Protein AF-A0AAF0TT17-F1 (afdb_monomer_lite)

Structure (mmCIF, N/CA/C/O backbone):
data_AF-A0AAF0TT17-F1
#
_entry.id   AF-A0AAF0TT17-F1
#
loop_
_atom_site.group_PDB
_atom_site.id
_atom_site.type_symbol
_atom_site.label_atom_id
_atom_site.label_alt_id
_atom_site.label_comp_id
_atom_site.label_asym_id
_atom_site.label_entity_id
_atom_site.label_seq_id
_atom_site.pdbx_PDB_ins_code
_atom_site.Cartn_x
_atom_site.Cartn_y
_atom_site.Cartn_z
_atom_site.occupancy
_atom_site.B_iso_or_equiv
_atom_site.auth_seq_id
_atom_site.auth_comp_id
_atom_site.auth_asym_id
_atom_site.auth_atom_id
_atom_site.pdbx_PDB_model_num
ATOM 1 N N . MET A 1 1 ? 52.189 5.539 -77.927 1.00 43.00 1 MET A N 1
ATOM 2 C CA . MET A 1 1 ? 52.024 6.034 -76.544 1.00 43.00 1 MET A CA 1
ATOM 3 C C . MET A 1 1 ? 52.989 7.195 -76.371 1.00 43.00 1 MET A C 1
ATOM 5 O O . MET A 1 1 ? 54.188 6.958 -76.336 1.00 43.00 1 MET A O 1
ATOM 9 N N . SER A 1 2 ? 52.500 8.435 -76.420 1.00 4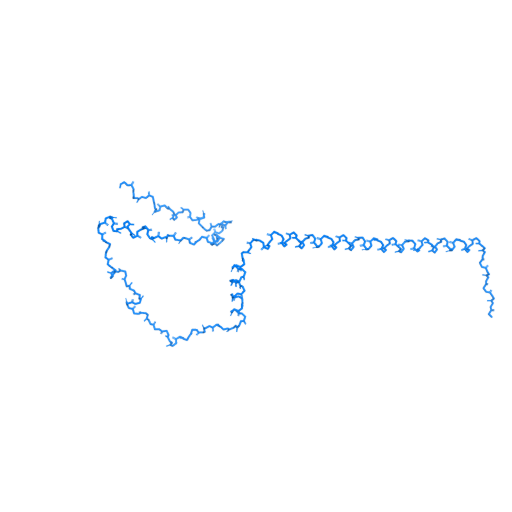9.41 2 SER A N 1
ATOM 10 C CA . SER A 1 2 ? 53.353 9.627 -76.299 1.00 49.41 2 SER A CA 1
ATOM 11 C C . SER A 1 2 ? 53.779 9.824 -74.838 1.00 49.41 2 SER A C 1
ATOM 13 O O . SER A 1 2 ? 52.958 9.572 -73.952 1.00 49.41 2 SER A O 1
ATOM 15 N N . PRO A 1 3 ? 55.024 10.250 -74.560 1.00 57.78 3 PRO A N 1
ATOM 16 C CA . PRO A 1 3 ? 55.466 10.488 -73.195 1.00 57.78 3 PRO A CA 1
ATOM 17 C C . PRO A 1 3 ? 54.703 11.679 -72.609 1.00 57.78 3 PRO A C 1
ATOM 19 O O . PRO A 1 3 ? 54.588 12.732 -73.237 1.00 57.78 3 PRO A O 1
ATOM 22 N N . VAL A 1 4 ? 54.149 11.489 -71.412 1.00 62.38 4 VAL A N 1
ATOM 23 C CA . VAL A 1 4 ? 53.495 12.550 -70.639 1.00 62.38 4 VAL A CA 1
ATOM 24 C C . VAL A 1 4 ? 54.540 13.642 -70.352 1.00 62.38 4 VAL A C 1
ATOM 26 O O . VAL A 1 4 ? 55.647 13.292 -69.932 1.00 62.38 4 VAL A O 1
ATOM 29 N N . PRO A 1 5 ? 54.244 14.937 -70.578 1.00 65.00 5 PRO A N 1
ATOM 30 C CA . PRO A 1 5 ? 55.198 16.005 -70.303 1.00 65.00 5 PRO A CA 1
ATOM 31 C C . PRO A 1 5 ? 55.576 15.996 -68.817 1.00 65.00 5 PRO A C 1
ATOM 33 O O . PRO A 1 5 ? 54.697 15.962 -67.954 1.00 65.00 5 PRO A O 1
ATOM 36 N N . ALA A 1 6 ? 56.875 16.013 -68.514 1.00 71.25 6 ALA A N 1
ATOM 37 C CA . ALA A 1 6 ? 57.354 16.125 -67.141 1.00 71.25 6 ALA A CA 1
ATOM 38 C C . ALA A 1 6 ? 56.884 17.465 -66.546 1.00 71.25 6 ALA A C 1
ATOM 40 O O . ALA A 1 6 ? 57.092 18.517 -67.153 1.00 71.25 6 ALA A O 1
ATOM 41 N N . LEU A 1 7 ? 56.219 17.420 -65.385 1.00 68.31 7 LEU A N 1
ATOM 42 C CA . LEU A 1 7 ? 55.756 18.621 -64.682 1.00 68.31 7 LEU A CA 1
ATOM 43 C C . LEU A 1 7 ? 56.935 19.559 -64.390 1.00 68.31 7 LEU A C 1
ATOM 45 O O . LEU A 1 7 ? 58.010 19.102 -63.998 1.00 68.31 7 LEU A O 1
ATOM 49 N N . SER A 1 8 ? 56.711 20.870 -64.521 1.00 78.81 8 SER A N 1
ATOM 50 C CA . SER A 1 8 ? 57.717 21.858 -64.139 1.00 78.81 8 SER A CA 1
ATOM 51 C C . SER A 1 8 ? 58.008 21.770 -62.626 1.00 78.81 8 SER A C 1
ATOM 53 O O . SER A 1 8 ? 57.107 21.437 -61.845 1.00 78.81 8 SER A O 1
ATOM 55 N N . PRO A 1 9 ? 59.236 22.082 -62.173 1.00 79.56 9 PRO A N 1
ATOM 56 C CA . PRO A 1 9 ? 59.600 21.995 -60.756 1.00 79.56 9 PRO A CA 1
ATOM 57 C C . PRO A 1 9 ? 58.688 22.835 -59.845 1.00 79.56 9 PRO A C 1
ATOM 59 O O . PRO A 1 9 ? 58.325 22.396 -58.755 1.00 79.56 9 PRO A O 1
ATOM 62 N N . ALA A 1 10 ? 58.254 24.005 -60.324 1.00 82.31 10 ALA A N 1
ATOM 63 C CA . ALA A 1 10 ? 57.361 24.904 -59.595 1.00 82.31 10 ALA A CA 1
ATOM 64 C C . ALA A 1 10 ? 55.935 24.341 -59.453 1.00 82.31 10 ALA A C 1
ATOM 66 O O . ALA A 1 10 ? 55.286 24.525 -58.421 1.00 82.31 10 ALA A O 1
ATOM 67 N N . ASP A 1 11 ? 55.439 23.628 -60.467 1.00 82.62 11 ASP A N 1
ATOM 68 C CA . ASP A 1 11 ? 54.113 23.003 -60.416 1.00 82.62 11 ASP A CA 1
ATOM 69 C C . ASP A 1 11 ? 54.115 21.752 -59.526 1.00 82.62 11 ASP A C 1
ATOM 71 O O . ASP A 1 11 ? 53.136 21.484 -58.824 1.00 82.62 11 ASP A O 1
ATOM 75 N N . ALA A 1 12 ? 55.233 21.019 -59.489 1.00 86.06 12 ALA A N 1
ATOM 76 C CA . ALA A 1 12 ? 55.426 19.895 -58.577 1.00 86.06 12 ALA A CA 1
ATOM 77 C C . ALA A 1 12 ? 55.436 20.341 -57.101 1.00 86.06 12 ALA A C 1
ATOM 79 O O . ALA A 1 12 ? 54.805 19.696 -56.260 1.00 86.06 12 ALA A O 1
ATOM 80 N N . GLU A 1 13 ? 56.082 21.470 -56.791 1.00 90.62 13 GLU A N 1
ATOM 81 C CA . GLU A 1 13 ? 56.111 22.051 -55.443 1.00 90.62 13 GLU A CA 1
ATOM 82 C C . GLU A 1 13 ? 54.721 22.527 -54.991 1.00 90.62 13 GLU A C 1
ATOM 84 O O . GLU A 1 13 ? 54.262 22.189 -53.896 1.00 90.62 13 GLU A O 1
ATOM 89 N N . LYS A 1 14 ? 53.988 23.237 -55.859 1.00 88.81 14 LYS A N 1
ATOM 90 C CA . LYS A 1 14 ? 52.602 23.648 -55.578 1.00 88.81 14 LYS A CA 1
ATOM 91 C C . LYS A 1 14 ? 51.694 22.448 -55.321 1.00 88.81 14 LYS A C 1
ATOM 93 O O . LYS A 1 14 ? 50.882 22.479 -54.395 1.00 88.81 14 LYS A O 1
ATOM 98 N N . LEU A 1 15 ? 51.847 21.378 -56.103 1.00 85.06 15 LEU A N 1
ATOM 99 C CA . LEU A 1 15 ? 51.085 20.147 -55.918 1.00 85.06 15 LEU A CA 1
ATOM 100 C C . LEU A 1 15 ? 51.432 19.446 -54.595 1.00 85.06 15 LEU A C 1
ATOM 102 O O . LEU A 1 15 ? 50.535 18.919 -53.934 1.00 85.06 15 LEU A O 1
ATOM 106 N N . ALA A 1 16 ? 52.701 19.448 -54.182 1.00 89.25 16 ALA A N 1
ATOM 107 C CA . ALA A 1 16 ? 53.123 18.905 -52.892 1.00 89.25 16 ALA A CA 1
ATOM 108 C C . ALA A 1 16 ? 52.540 19.707 -51.714 1.00 89.25 16 ALA A C 1
ATOM 110 O O . ALA A 1 16 ? 51.971 19.121 -50.789 1.00 89.25 16 ALA A O 1
ATOM 111 N N . ASN A 1 17 ? 52.580 21.040 -51.792 1.00 90.31 17 ASN A N 1
ATOM 112 C CA . ASN A 1 17 ? 52.004 21.930 -50.781 1.00 90.31 17 ASN A CA 1
ATOM 113 C C . ASN A 1 17 ? 50.482 21.768 -50.677 1.00 90.31 17 ASN A C 1
ATOM 115 O O . ASN A 1 17 ? 49.941 21.678 -49.574 1.00 90.31 17 ASN A O 1
ATOM 119 N N . LEU A 1 18 ? 49.790 21.635 -51.813 1.00 85.56 18 LEU A N 1
ATOM 120 C CA . LEU A 1 18 ? 48.351 21.378 -51.842 1.00 85.56 18 LEU A CA 1
ATOM 121 C C . LEU A 1 18 ? 48.002 20.026 -51.202 1.00 85.56 18 LEU A C 1
ATOM 123 O O . LEU A 1 18 ? 47.081 19.950 -50.393 1.00 85.56 18 LEU A O 1
ATOM 127 N N . LYS A 1 19 ? 48.757 18.963 -51.506 1.00 87.75 19 LYS A N 1
ATOM 128 C CA . LYS A 1 19 ? 48.571 17.642 -50.879 1.00 87.75 19 LYS A CA 1
ATOM 129 C C . LYS A 1 19 ? 48.790 17.691 -49.365 1.00 87.75 19 LYS A C 1
ATOM 131 O O . LYS A 1 19 ? 48.020 17.082 -48.624 1.00 87.75 19 LYS A O 1
ATOM 136 N N . SER A 1 20 ? 49.792 18.441 -48.907 1.00 90.38 20 SER A N 1
ATOM 137 C CA . SER A 1 20 ? 50.056 18.658 -47.480 1.00 90.38 20 SER A CA 1
ATOM 138 C C . SER A 1 20 ? 48.895 19.387 -46.787 1.00 90.38 20 SER A C 1
ATOM 140 O O . SER A 1 20 ? 48.397 18.925 -45.760 1.00 90.38 20 SER A O 1
ATOM 142 N N . ALA A 1 21 ? 48.380 20.460 -47.397 1.00 88.19 21 ALA A N 1
ATOM 143 C CA . ALA A 1 21 ? 47.233 21.208 -46.879 1.00 88.19 21 ALA A CA 1
ATOM 144 C C . ALA A 1 21 ? 45.939 20.371 -46.845 1.00 88.19 21 ALA A C 1
ATOM 146 O O . ALA A 1 21 ? 45.179 20.426 -45.882 1.00 88.19 21 ALA A O 1
ATOM 147 N N . VAL A 1 22 ? 45.686 19.543 -47.863 1.00 84.31 22 VAL A N 1
ATOM 148 C CA . VAL A 1 22 ? 44.532 18.626 -47.861 1.00 84.31 22 VAL A CA 1
ATOM 149 C C . VAL A 1 22 ? 44.679 17.567 -46.761 1.00 84.31 22 VAL A C 1
ATOM 151 O O . VAL A 1 22 ? 43.709 17.267 -46.065 1.00 84.31 22 VAL A O 1
ATOM 154 N N . SER A 1 23 ? 45.890 17.045 -46.543 1.00 83.81 23 SER A N 1
ATOM 155 C CA . SER A 1 23 ? 46.174 16.098 -45.459 1.00 83.81 23 SER A CA 1
ATOM 156 C C . SER A 1 23 ? 45.931 16.719 -44.076 1.00 83.81 23 SER A C 1
ATOM 158 O O . SER A 1 23 ? 45.254 16.118 -43.238 1.00 83.81 23 SER A O 1
ATOM 160 N N . SER A 1 24 ? 46.371 17.959 -43.843 1.00 86.75 24 SER A N 1
ATOM 161 C CA . SER A 1 24 ? 46.150 18.636 -42.559 1.00 86.75 24 SER A CA 1
ATOM 162 C C . SER A 1 24 ? 44.664 18.895 -42.271 1.00 86.75 24 SER A C 1
ATOM 164 O O . SER A 1 24 ? 44.226 18.715 -41.135 1.00 86.75 24 SER A O 1
ATOM 166 N N . LEU A 1 25 ? 43.846 19.194 -43.288 1.00 78.81 25 LEU A N 1
ATOM 167 C CA . LEU A 1 25 ? 42.388 19.301 -43.135 1.00 78.81 25 LEU A CA 1
ATOM 168 C C . LEU A 1 25 ? 41.742 17.973 -42.705 1.00 78.81 25 LEU A C 1
ATOM 170 O O . LEU A 1 25 ? 40.823 17.966 -41.881 1.00 78.81 25 LEU A O 1
ATOM 174 N N . THR A 1 26 ? 42.223 16.837 -43.222 1.00 79.69 26 THR A N 1
ATOM 175 C CA . THR A 1 26 ? 41.725 15.516 -42.796 1.00 79.69 26 THR A CA 1
ATOM 176 C C . THR A 1 26 ? 42.101 15.189 -41.353 1.00 79.69 26 THR A C 1
ATOM 178 O O . THR A 1 26 ? 41.255 14.682 -40.613 1.00 79.69 26 THR A O 1
ATOM 181 N N . GLN A 1 27 ? 43.311 15.567 -40.931 1.00 82.75 27 GLN A N 1
ATOM 182 C CA . GLN A 1 27 ? 43.762 15.448 -39.546 1.00 82.75 27 GLN A CA 1
ATOM 183 C C . GLN A 1 27 ? 42.902 16.303 -38.612 1.00 82.75 27 GLN A C 1
ATOM 185 O O . GLN A 1 27 ? 42.343 15.781 -37.653 1.00 82.75 27 GLN A O 1
ATOM 190 N N . ILE A 1 28 ? 42.682 17.583 -38.929 1.00 83.62 28 ILE A N 1
ATOM 191 C CA . ILE A 1 28 ? 41.826 18.481 -38.130 1.00 83.62 28 ILE A CA 1
ATOM 192 C C . ILE A 1 28 ? 40.407 17.911 -37.997 1.00 83.62 28 ILE A C 1
ATOM 194 O O . ILE A 1 28 ? 39.841 17.881 -36.904 1.00 83.62 28 ILE A O 1
ATOM 198 N N . ARG A 1 29 ? 39.839 17.375 -39.086 1.00 79.38 29 ARG A N 1
ATOM 199 C CA . ARG A 1 29 ? 38.521 16.724 -39.057 1.00 79.38 29 ARG A CA 1
ATOM 200 C C . ARG A 1 29 ? 38.502 15.483 -38.158 1.00 79.38 29 ARG A C 1
ATOM 202 O O . ARG A 1 29 ? 37.497 15.248 -37.487 1.00 79.38 29 ARG A O 1
ATOM 209 N N . GLN A 1 30 ? 39.565 14.678 -38.145 1.00 81.12 30 GLN A N 1
ATOM 210 C CA . GLN A 1 30 ? 39.690 13.538 -37.231 1.00 81.12 30 GLN A CA 1
ATOM 211 C C . GLN A 1 30 ? 39.831 13.992 -35.775 1.00 81.12 30 GLN A C 1
ATOM 213 O O . GLN A 1 30 ? 39.104 13.483 -34.923 1.00 81.12 30 GLN A O 1
ATOM 218 N N . PHE A 1 31 ? 40.668 14.994 -35.499 1.00 84.31 31 PHE A N 1
ATOM 219 C CA . PHE A 1 31 ? 40.826 15.570 -34.164 1.00 84.31 31 PHE A CA 1
ATOM 220 C C . PHE A 1 31 ? 39.510 16.139 -33.622 1.00 84.31 31 PHE A C 1
ATOM 222 O O . PHE A 1 31 ? 39.125 15.805 -32.504 1.00 84.31 31 PHE A O 1
ATOM 229 N N . CYS A 1 32 ? 38.755 16.902 -34.420 1.00 80.56 32 CYS A N 1
ATOM 230 C CA . CYS A 1 32 ? 37.441 17.409 -34.010 1.00 80.56 32 CYS A CA 1
ATOM 231 C C . CYS A 1 32 ? 36.437 16.284 -33.719 1.00 80.56 32 CYS A C 1
ATOM 233 O O . CYS A 1 32 ? 35.687 16.378 -32.751 1.00 80.56 32 CYS A O 1
ATOM 235 N N . LYS A 1 33 ? 36.423 15.205 -34.516 1.00 84.81 33 LYS A N 1
ATOM 236 C CA . LYS A 1 33 ? 35.555 14.043 -34.257 1.00 84.81 33 LYS A CA 1
ATOM 237 C C . LYS A 1 33 ? 35.917 13.338 -32.953 1.00 84.81 33 LYS A C 1
ATOM 239 O O . LYS A 1 33 ? 35.021 13.013 -32.184 1.00 84.81 33 LYS A O 1
ATOM 244 N N . ILE A 1 34 ? 37.207 13.112 -32.705 1.00 88.06 34 ILE A N 1
ATOM 245 C CA . ILE A 1 34 ? 37.696 12.467 -31.479 1.00 88.06 34 ILE A CA 1
ATOM 246 C C . ILE A 1 34 ? 37.383 13.338 -30.261 1.00 88.06 34 ILE A C 1
ATOM 248 O O . ILE A 1 34 ? 36.874 12.830 -29.268 1.00 88.06 34 ILE A O 1
ATOM 252 N N . TYR A 1 35 ? 37.618 14.648 -30.350 1.00 85.75 35 TYR A N 1
ATOM 253 C CA . TYR A 1 35 ? 37.322 15.583 -29.268 1.00 85.75 35 TYR A CA 1
ATOM 254 C C . TYR A 1 35 ? 35.821 15.639 -28.957 1.00 85.75 35 TYR A C 1
ATOM 256 O O . TYR A 1 35 ? 35.429 15.554 -27.796 1.00 85.75 35 TYR A O 1
ATOM 264 N N . LEU A 1 36 ? 34.968 15.697 -29.988 1.00 85.81 36 LEU A N 1
ATOM 265 C CA . LEU A 1 36 ? 33.514 15.680 -29.825 1.00 85.81 36 LEU A CA 1
ATOM 266 C C . LEU A 1 36 ? 33.020 14.353 -29.229 1.00 85.81 36 LEU A C 1
ATOM 268 O O . LEU A 1 36 ? 32.209 14.368 -28.308 1.00 85.81 36 LEU A O 1
ATOM 272 N N . LEU A 1 37 ? 33.535 13.213 -29.701 1.00 85.38 37 LEU A N 1
ATOM 273 C CA . LEU A 1 37 ? 33.218 11.896 -29.137 1.00 85.38 37 LEU A CA 1
ATOM 274 C C . LEU A 1 37 ? 33.665 11.780 -27.678 1.00 85.38 37 LEU A C 1
ATOM 276 O O . LEU A 1 37 ? 32.913 11.266 -26.857 1.00 85.38 37 LEU A O 1
ATOM 280 N N . CYS A 1 38 ? 34.851 12.290 -27.341 1.00 84.62 38 CYS A N 1
ATOM 281 C CA . CYS A 1 38 ? 35.368 12.297 -25.976 1.00 84.62 38 CYS A CA 1
ATOM 282 C C . CYS A 1 38 ? 34.523 13.190 -25.054 1.00 84.62 38 CYS A C 1
ATOM 284 O O . CYS A 1 38 ? 34.182 12.777 -23.945 1.00 84.62 38 CYS A O 1
ATOM 286 N N . MET A 1 39 ? 34.108 14.373 -25.522 1.00 87.12 39 MET A N 1
ATOM 287 C CA . MET A 1 39 ? 33.192 15.250 -24.784 1.00 87.12 39 MET A CA 1
ATOM 288 C C . MET A 1 39 ? 31.828 14.595 -24.556 1.00 87.12 39 MET A C 1
ATOM 290 O O . MET A 1 39 ? 31.336 14.592 -23.430 1.00 87.12 39 MET A O 1
ATOM 294 N N . ILE A 1 40 ? 31.235 13.997 -25.595 1.00 87.25 40 ILE A N 1
ATOM 295 C CA . ILE A 1 40 ? 29.949 13.296 -25.482 1.00 87.25 40 ILE A CA 1
ATOM 296 C C . ILE A 1 40 ? 30.078 12.105 -24.528 1.00 87.25 40 ILE A C 1
ATOM 298 O O . ILE A 1 40 ? 29.237 11.938 -23.651 1.00 87.25 40 ILE A O 1
ATOM 302 N N . ALA A 1 41 ? 31.140 11.305 -24.641 1.00 87.69 41 ALA A N 1
ATOM 303 C CA . ALA A 1 41 ? 31.379 10.173 -23.751 1.00 87.69 41 ALA A CA 1
ATOM 304 C C . ALA A 1 41 ? 31.536 10.625 -22.292 1.00 87.69 41 ALA A C 1
ATOM 306 O O . ALA A 1 41 ? 30.897 10.064 -21.406 1.00 87.69 41 ALA A O 1
ATOM 307 N N . SER A 1 42 ? 32.316 11.680 -22.047 1.00 86.81 42 SER A N 1
ATOM 308 C CA . SER A 1 42 ? 32.529 12.239 -20.706 1.00 86.81 42 SER A CA 1
ATOM 309 C C . SER A 1 42 ? 31.229 12.783 -20.111 1.00 86.81 42 SER A C 1
ATOM 311 O O . SER A 1 42 ? 30.929 12.531 -18.945 1.00 86.81 42 SER A O 1
ATOM 313 N N . PHE A 1 43 ? 30.411 13.463 -20.921 1.00 87.44 43 PHE A N 1
ATOM 314 C CA . PHE A 1 43 ? 29.096 13.950 -20.512 1.00 87.44 43 PHE A CA 1
ATOM 315 C C . PHE A 1 43 ? 28.123 12.806 -20.206 1.00 87.44 43 PHE A C 1
ATOM 317 O O . PHE A 1 43 ? 27.440 12.843 -19.188 1.00 87.44 43 PHE A O 1
ATOM 324 N N . LEU A 1 44 ? 28.088 11.756 -21.031 1.00 83.50 44 LEU A N 1
ATOM 325 C CA . LEU A 1 44 ? 27.247 10.579 -20.792 1.00 83.50 44 LEU A CA 1
ATOM 326 C C . LEU A 1 44 ? 27.674 9.809 -19.536 1.00 83.50 44 LEU A C 1
ATOM 328 O O . LEU A 1 44 ? 26.813 9.341 -18.792 1.00 83.50 44 LEU A O 1
ATOM 332 N N . ILE A 1 45 ? 28.979 9.703 -19.272 1.00 83.62 45 ILE A N 1
ATOM 333 C CA . ILE A 1 45 ? 29.518 9.107 -18.042 1.00 83.62 45 ILE A CA 1
ATOM 334 C C . ILE A 1 45 ? 29.131 9.957 -16.826 1.00 83.62 45 ILE A C 1
ATOM 336 O O . ILE A 1 45 ? 28.654 9.414 -15.832 1.00 83.62 45 ILE A O 1
ATOM 340 N N . TYR A 1 46 ? 29.262 11.283 -16.913 1.00 80.44 46 TYR A N 1
ATOM 341 C CA . TYR A 1 46 ? 28.834 12.197 -15.854 1.00 80.44 46 TYR A CA 1
ATOM 342 C C . TYR A 1 46 ? 27.327 12.104 -15.592 1.00 80.44 46 TYR A C 1
ATOM 344 O O . TYR A 1 46 ? 26.907 12.016 -14.441 1.00 80.44 46 TYR A O 1
ATOM 352 N N . LEU A 1 47 ? 26.506 12.055 -16.644 1.00 76.75 47 LEU A N 1
ATOM 353 C CA . LEU A 1 47 ? 25.056 11.920 -16.528 1.00 76.75 47 LEU A CA 1
ATOM 354 C C . LEU A 1 47 ? 24.679 10.582 -15.875 1.00 76.75 47 LEU A C 1
ATOM 356 O O . LEU A 1 47 ? 23.858 10.554 -14.964 1.00 76.75 47 LEU A O 1
ATOM 360 N N . ARG A 1 48 ? 25.325 9.480 -16.284 1.00 78.56 48 ARG A N 1
ATOM 361 C CA . ARG A 1 48 ? 25.182 8.158 -15.652 1.00 78.56 48 ARG A CA 1
ATOM 362 C C . ARG A 1 48 ? 25.530 8.213 -14.169 1.00 78.56 48 ARG A C 1
ATOM 364 O O . ARG A 1 48 ? 24.747 7.733 -13.360 1.00 78.56 48 ARG A O 1
ATOM 371 N N . PHE A 1 49 ? 26.670 8.803 -13.821 1.00 73.44 49 PHE A N 1
ATOM 372 C CA . PHE A 1 49 ? 27.136 8.904 -12.441 1.00 73.44 49 PHE A CA 1
ATOM 373 C C . PHE A 1 49 ? 26.229 9.798 -11.586 1.00 73.44 49 PHE A C 1
ATOM 375 O O . PHE A 1 49 ? 25.873 9.412 -10.481 1.00 73.44 49 PHE A O 1
ATOM 382 N N . SER A 1 50 ? 25.794 10.946 -12.109 1.00 70.69 50 SER A N 1
ATOM 383 C CA . SER A 1 50 ? 24.889 11.881 -11.428 1.00 70.69 50 SER A CA 1
ATOM 384 C C . SER A 1 50 ? 23.499 11.271 -11.200 1.00 70.69 50 SER A C 1
ATOM 386 O O . SER A 1 50 ? 22.963 11.334 -10.093 1.00 70.69 50 SER A O 1
ATOM 388 N N . ILE A 1 51 ? 22.946 10.577 -12.204 1.00 66.31 51 ILE A N 1
ATOM 389 C CA . ILE A 1 51 ? 21.680 9.842 -12.067 1.00 66.31 51 ILE A CA 1
ATOM 390 C C . ILE A 1 51 ? 21.840 8.678 -11.082 1.00 66.31 51 ILE A C 1
ATOM 392 O O . ILE A 1 51 ? 20.995 8.522 -10.208 1.00 66.31 51 ILE A O 1
ATOM 396 N N . SER A 1 52 ? 22.918 7.888 -11.160 1.00 62.00 52 SER A N 1
ATOM 397 C CA . SER A 1 52 ? 23.176 6.818 -10.183 1.00 62.00 52 SER A CA 1
ATOM 398 C C . SER A 1 52 ? 23.358 7.363 -8.766 1.00 62.00 52 SER A C 1
ATOM 400 O O . SER A 1 52 ? 22.809 6.785 -7.836 1.00 62.00 52 SER A O 1
ATOM 402 N N . GLY A 1 53 ? 24.078 8.472 -8.592 1.00 59.53 53 GLY A N 1
ATOM 403 C CA . GLY A 1 53 ? 24.347 9.080 -7.290 1.00 59.53 53 GLY A CA 1
ATOM 404 C C . GLY A 1 53 ? 23.097 9.648 -6.618 1.00 59.53 53 GLY A C 1
ATOM 405 O O . GLY A 1 53 ? 22.913 9.443 -5.422 1.00 59.53 53 GLY A O 1
ATOM 406 N N . SER A 1 54 ? 22.207 10.294 -7.380 1.00 55.44 54 SER A N 1
ATOM 407 C CA . SER A 1 54 ? 20.962 10.858 -6.837 1.00 55.44 54 SER A CA 1
ATOM 408 C C . SER A 1 54 ? 19.801 9.863 -6.777 1.00 55.44 54 SER A C 1
ATOM 410 O O . SER A 1 54 ? 19.032 9.913 -5.828 1.00 55.44 54 SER A O 1
ATOM 412 N N . MET A 1 55 ? 19.639 8.949 -7.742 1.00 52.94 55 MET A N 1
ATOM 413 C CA . MET A 1 55 ? 18.465 8.055 -7.803 1.00 52.94 55 MET A CA 1
ATOM 414 C C . MET A 1 55 ? 18.665 6.716 -7.090 1.00 52.94 55 MET A C 1
ATOM 416 O O . MET A 1 55 ? 17.690 6.149 -6.601 1.00 52.94 55 MET A O 1
ATOM 420 N N . ALA A 1 56 ? 19.893 6.186 -7.001 1.00 52.25 56 ALA A N 1
ATOM 421 C CA . ALA A 1 56 ? 20.101 4.869 -6.386 1.00 52.25 56 ALA A CA 1
ATOM 422 C C . ALA A 1 56 ? 19.874 4.874 -4.864 1.00 52.25 56 ALA A C 1
ATOM 424 O O . ALA A 1 56 ? 19.548 3.826 -4.306 1.00 52.25 56 ALA A O 1
ATOM 425 N N . HIS A 1 57 ? 20.003 6.043 -4.224 1.00 52.28 57 HIS A N 1
ATOM 426 C CA . HIS A 1 57 ? 19.767 6.242 -2.792 1.00 52.28 57 HIS A CA 1
ATOM 427 C C . HIS A 1 57 ? 18.314 6.643 -2.460 1.00 52.28 57 HIS A C 1
ATOM 429 O O . HIS A 1 57 ? 17.930 6.646 -1.294 1.00 52.28 57 HIS A O 1
ATOM 435 N N . LEU A 1 58 ? 17.491 6.993 -3.457 1.00 57.78 58 LEU A N 1
ATOM 436 C CA . LEU A 1 58 ? 16.110 7.441 -3.220 1.00 57.78 58 LEU A CA 1
ATOM 437 C C . LEU A 1 58 ? 15.108 6.294 -3.064 1.00 57.78 58 LEU A C 1
ATOM 439 O O . LEU A 1 58 ? 14.027 6.520 -2.535 1.00 57.78 58 LEU A O 1
ATOM 443 N N . VAL A 1 59 ? 15.459 5.085 -3.504 1.00 63.06 59 VAL A N 1
ATOM 444 C CA . VAL A 1 59 ? 14.604 3.899 -3.370 1.00 63.06 59 VAL A CA 1
ATOM 445 C C . VAL A 1 59 ? 15.325 2.887 -2.495 1.00 63.06 59 VAL A C 1
ATOM 447 O O . VAL A 1 59 ? 16.416 2.424 -2.846 1.00 63.06 59 VAL A O 1
ATOM 450 N N . CYS A 1 60 ? 14.724 2.550 -1.356 1.00 77.38 60 CYS A N 1
ATOM 451 C CA . CYS A 1 60 ? 15.289 1.585 -0.419 1.00 77.38 60 CYS A CA 1
ATOM 452 C C . CYS A 1 60 ? 15.372 0.198 -1.079 1.00 77.38 60 CYS A C 1
ATOM 454 O O . CYS A 1 60 ? 14.506 -0.179 -1.870 1.00 77.38 60 CYS A O 1
ATOM 456 N N . ASP A 1 61 ? 16.379 -0.610 -0.742 1.00 83.94 61 ASP A N 1
ATOM 457 C CA . ASP A 1 61 ? 16.508 -1.971 -1.288 1.00 83.94 61 ASP A CA 1
ATOM 458 C C . ASP A 1 61 ? 15.295 -2.863 -0.944 1.00 83.94 61 ASP A C 1
ATOM 460 O O . ASP A 1 61 ? 14.927 -3.756 -1.715 1.00 83.94 61 ASP A O 1
ATOM 464 N N . ASN A 1 62 ? 14.583 -2.550 0.144 1.00 83.94 62 ASN A N 1
ATOM 465 C CA . ASN A 1 62 ? 13.306 -3.179 0.491 1.00 83.94 62 ASN A CA 1
ATOM 466 C C . ASN A 1 62 ? 12.190 -2.834 -0.511 1.00 83.94 62 ASN A C 1
ATOM 468 O O . ASN A 1 62 ? 11.402 -3.699 -0.885 1.00 83.94 62 ASN A O 1
ATOM 472 N N . GLU A 1 63 ? 12.131 -1.593 -0.994 1.00 87.88 63 GLU A N 1
ATOM 473 C CA . GLU A 1 63 ? 11.151 -1.181 -2.006 1.00 87.88 63 GLU A CA 1
ATOM 474 C C . GLU A 1 63 ? 11.478 -1.807 -3.365 1.00 87.88 63 GLU A C 1
ATOM 476 O O . GLU A 1 63 ? 10.581 -2.299 -4.049 1.00 87.88 63 GLU A O 1
ATOM 481 N N . LYS A 1 64 ? 12.769 -1.872 -3.729 1.00 87.19 64 LYS A N 1
ATOM 482 C CA . LYS A 1 64 ? 13.227 -2.547 -4.956 1.00 87.19 64 LYS A CA 1
ATOM 483 C C . LYS A 1 64 ? 12.858 -4.028 -4.944 1.00 87.19 64 LYS A C 1
ATOM 485 O O . LYS A 1 64 ? 12.291 -4.528 -5.912 1.00 87.19 64 LYS A O 1
ATOM 490 N N . SER A 1 65 ? 13.159 -4.730 -3.853 1.00 90.62 65 SER A N 1
ATOM 491 C CA . SER A 1 65 ? 12.840 -6.157 -3.719 1.00 90.62 65 SER A CA 1
ATOM 492 C C . SER A 1 65 ? 11.329 -6.410 -3.690 1.00 90.62 65 SER A C 1
ATOM 49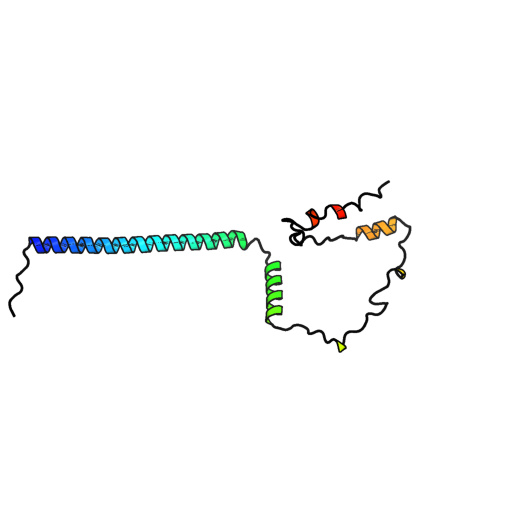4 O O . SER A 1 65 ? 10.855 -7.329 -4.361 1.00 90.62 65 SER A O 1
ATOM 496 N N . GLY A 1 66 ? 10.554 -5.556 -3.011 1.00 91.31 66 GLY A N 1
ATOM 497 C CA . GLY A 1 66 ? 9.091 -5.595 -3.038 1.00 91.31 66 GLY A CA 1
ATOM 498 C C . GLY A 1 66 ? 8.519 -5.415 -4.447 1.00 91.31 66 GLY A C 1
ATOM 499 O O . GLY A 1 66 ? 7.667 -6.197 -4.874 1.00 91.31 66 GLY A O 1
ATOM 500 N N . PHE A 1 67 ? 9.033 -4.439 -5.200 1.00 92.25 67 PHE A N 1
ATOM 501 C CA . PHE A 1 67 ? 8.646 -4.206 -6.591 1.00 92.25 67 PHE A CA 1
ATOM 502 C C . PHE A 1 67 ? 8.983 -5.400 -7.492 1.00 92.25 67 PHE A C 1
ATOM 504 O O . PHE A 1 67 ? 8.113 -5.884 -8.215 1.00 92.25 67 PHE A O 1
ATOM 511 N N . LEU A 1 68 ? 10.210 -5.926 -7.418 1.00 92.31 68 LEU A N 1
ATOM 512 C CA . LEU A 1 68 ? 10.616 -7.090 -8.210 1.00 92.31 68 LEU A CA 1
ATOM 513 C C . LEU A 1 68 ? 9.747 -8.315 -7.907 1.00 92.31 68 LEU A C 1
ATOM 515 O O . LEU A 1 68 ? 9.341 -9.009 -8.832 1.00 92.31 68 LEU A O 1
ATOM 519 N N . ASN A 1 69 ? 9.394 -8.555 -6.642 1.00 92.25 69 ASN A N 1
ATOM 520 C CA . ASN A 1 69 ? 8.494 -9.647 -6.266 1.00 92.25 69 ASN A CA 1
ATOM 521 C C . ASN A 1 69 ? 7.096 -9.481 -6.896 1.00 92.25 69 ASN A C 1
ATOM 523 O O . ASN A 1 69 ? 6.523 -10.435 -7.424 1.00 92.25 69 ASN A O 1
ATOM 527 N N . LEU A 1 70 ? 6.547 -8.263 -6.887 1.00 90.69 70 LEU A N 1
ATOM 528 C CA . LEU A 1 70 ? 5.272 -7.973 -7.550 1.00 90.69 70 LEU A CA 1
ATOM 529 C C . LEU A 1 70 ? 5.340 -8.234 -9.062 1.00 90.69 70 LEU A C 1
ATOM 531 O O . LEU A 1 70 ? 4.456 -8.900 -9.598 1.00 90.69 70 LEU A O 1
ATOM 535 N N . VAL A 1 71 ? 6.395 -7.769 -9.739 1.00 92.56 71 VAL A N 1
ATOM 536 C CA . VAL A 1 71 ? 6.571 -7.977 -11.187 1.00 92.56 71 VAL A CA 1
ATOM 537 C C . VAL A 1 71 ? 6.760 -9.454 -11.521 1.00 92.56 71 VAL A C 1
ATOM 539 O O . VAL A 1 71 ? 6.144 -9.946 -12.462 1.00 92.56 71 VAL A O 1
ATOM 542 N N . THR A 1 72 ? 7.555 -10.185 -10.740 1.00 92.38 72 THR A N 1
ATOM 543 C CA . THR A 1 72 ? 7.747 -11.627 -10.934 1.00 92.38 72 THR A CA 1
ATOM 544 C C . THR A 1 72 ? 6.425 -12.383 -10.834 1.00 92.38 72 THR A C 1
ATOM 546 O O . THR A 1 72 ? 6.139 -13.185 -11.715 1.00 92.38 72 THR A O 1
ATOM 549 N N . ARG A 1 73 ? 5.583 -12.091 -9.830 1.00 90.44 73 ARG A N 1
ATOM 550 C CA . ARG A 1 73 ? 4.246 -12.705 -9.700 1.00 90.44 73 ARG A CA 1
ATOM 551 C C . ARG A 1 73 ? 3.301 -12.336 -10.842 1.00 90.44 73 ARG A C 1
ATOM 553 O O . ARG A 1 73 ? 2.489 -13.151 -11.258 1.00 90.44 73 ARG A O 1
ATOM 560 N N . TYR A 1 74 ? 3.40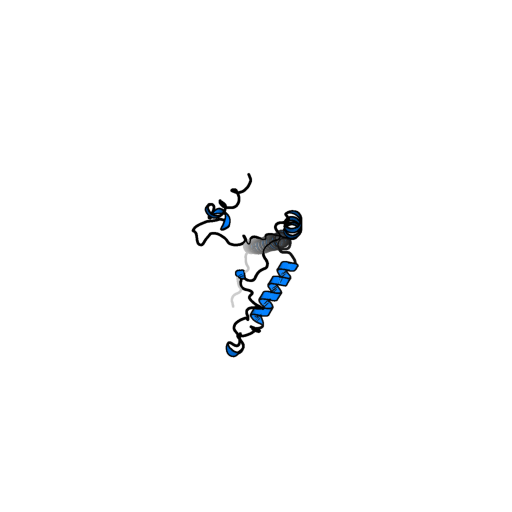2 -11.113 -11.355 1.00 88.31 74 TYR A N 1
ATOM 561 C CA . TYR A 1 74 ? 2.627 -10.696 -12.520 1.00 88.31 74 TYR A CA 1
ATOM 562 C C . TYR A 1 74 ? 3.041 -11.466 -13.785 1.00 88.31 74 TYR A C 1
ATOM 564 O O . TYR A 1 74 ? 2.183 -11.929 -14.533 1.00 88.31 74 TYR A O 1
ATOM 572 N N . LEU A 1 75 ? 4.348 -11.636 -14.012 1.00 90.81 75 LEU A N 1
ATOM 573 C CA . LEU A 1 75 ? 4.886 -12.325 -15.189 1.00 90.81 75 LEU A CA 1
ATOM 574 C C . LEU A 1 75 ? 4.789 -13.851 -15.105 1.00 90.81 75 LEU A C 1
ATOM 576 O O . LEU A 1 75 ? 4.674 -14.494 -16.146 1.00 90.81 75 LEU A O 1
ATOM 580 N N . SER A 1 76 ? 4.833 -14.435 -13.903 1.00 87.94 76 SER A N 1
ATOM 581 C CA . SER A 1 76 ? 4.695 -15.885 -13.728 1.00 87.94 76 SER A CA 1
ATOM 582 C C . SER A 1 76 ? 3.315 -16.387 -14.150 1.00 87.94 76 SER A C 1
ATOM 584 O O . SER A 1 76 ? 3.161 -17.573 -14.427 1.00 87.94 76 SER A O 1
ATOM 586 N N . GLY A 1 77 ? 2.310 -15.504 -14.217 1.00 76.25 77 GLY A N 1
ATOM 587 C CA . GLY A 1 77 ? 0.946 -15.880 -14.585 1.00 76.25 77 GLY A CA 1
ATOM 588 C C . GLY A 1 77 ? 0.267 -16.781 -13.549 1.00 76.25 77 GLY A C 1
ATOM 589 O O . GLY A 1 77 ? -0.840 -17.256 -13.791 1.00 76.25 77 GLY A O 1
ATOM 590 N N . GLU A 1 78 ? 0.893 -16.984 -12.384 1.00 69.94 78 GLU A N 1
ATOM 591 C CA . GLU A 1 78 ? 0.347 -17.700 -11.230 1.00 69.94 78 GLU A CA 1
ATOM 592 C C . GLU A 1 78 ? -0.677 -16.815 -10.507 1.00 69.94 78 GLU A C 1
ATOM 594 O O . GLU A 1 78 ? -0.541 -16.452 -9.338 1.00 69.94 78 GLU A O 1
ATOM 599 N N . ALA A 1 79 ? -1.721 -16.409 -11.223 1.00 69.69 79 ALA A N 1
ATOM 600 C CA . ALA A 1 79 ? -2.889 -15.837 -10.589 1.00 69.69 79 ALA A CA 1
ATOM 601 C C . ALA A 1 79 ? -3.667 -16.987 -9.947 1.00 69.69 79 ALA A C 1
ATOM 603 O O . ALA A 1 79 ? -4.136 -17.891 -10.641 1.00 69.69 79 ALA A O 1
ATOM 604 N N . GLN A 1 80 ? -3.823 -16.953 -8.623 1.00 74.94 80 GLN A N 1
ATOM 605 C CA . GLN A 1 80 ? -4.772 -17.827 -7.947 1.00 74.94 80 GLN A CA 1
ATOM 606 C C . GLN A 1 80 ? -6.170 -17.467 -8.459 1.00 74.94 80 GLN A C 1
ATOM 608 O O . GLN A 1 80 ? -6.760 -16.465 -8.055 1.00 74.94 80 GLN A O 1
ATOM 613 N N . HIS A 1 81 ? -6.669 -18.245 -9.417 1.00 81.56 81 HIS A N 1
ATOM 614 C CA . HIS A 1 81 ? -8.000 -18.031 -9.949 1.00 81.56 81 HIS A CA 1
ATOM 615 C C . HIS A 1 81 ? -9.009 -18.380 -8.860 1.00 81.56 81 HIS A C 1
ATOM 617 O O . HIS A 1 81 ? -8.961 -19.463 -8.273 1.00 81.56 81 HIS A O 1
ATOM 623 N N . VAL A 1 82 ? -9.901 -17.442 -8.559 1.00 86.62 82 VAL A N 1
ATOM 624 C CA . VAL A 1 82 ? -10.944 -17.672 -7.567 1.00 86.62 82 VAL A CA 1
ATOM 625 C C . VAL A 1 82 ? -11.955 -18.638 -8.170 1.00 86.62 82 VAL A C 1
ATOM 627 O O . VAL A 1 82 ? -12.686 -18.303 -9.100 1.00 86.62 82 VAL A O 1
ATOM 630 N N . GLU A 1 83 ? -12.003 -19.853 -7.636 1.00 89.38 83 GLU A N 1
ATOM 631 C CA . GLU A 1 83 ? -13.058 -20.802 -7.963 1.00 89.38 83 GLU A CA 1
ATOM 632 C C . GLU A 1 83 ? -14.3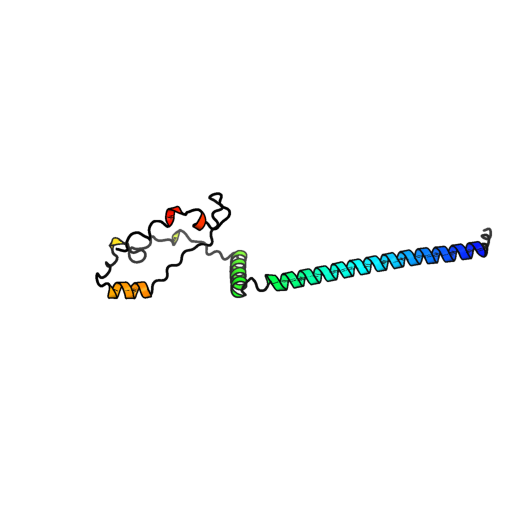52 -20.389 -7.259 1.00 89.38 83 GLU A C 1
ATOM 634 O O . GLU A 1 83 ? -14.526 -20.619 -6.062 1.00 89.38 83 GLU A O 1
ATOM 639 N N . TRP A 1 84 ? -15.282 -19.805 -8.016 1.00 89.56 84 TRP A N 1
ATOM 640 C CA . TRP A 1 84 ? -16.571 -19.325 -7.505 1.00 89.56 84 TRP A CA 1
ATOM 641 C C . TRP A 1 84 ? -17.354 -20.380 -6.716 1.00 89.56 84 TRP A C 1
ATOM 643 O O . TRP A 1 84 ? -17.996 -20.052 -5.725 1.00 89.56 84 TRP A O 1
ATOM 653 N N . SER A 1 85 ? -17.253 -21.654 -7.103 1.00 90.75 85 SER A N 1
ATOM 654 C CA . SER A 1 85 ? -17.924 -22.770 -6.425 1.00 90.75 85 SER A CA 1
ATOM 655 C C . SER A 1 85 ? -17.424 -23.032 -5.000 1.00 90.75 85 SER A C 1
ATOM 657 O O . SER A 1 85 ? -18.130 -23.666 -4.223 1.00 90.75 85 SER A O 1
ATOM 659 N N . LYS A 1 86 ? -16.214 -22.575 -4.650 1.00 90.75 86 LYS A N 1
ATOM 660 C CA . LYS A 1 86 ? -15.629 -22.727 -3.307 1.00 90.75 86 LYS A CA 1
ATOM 661 C C . LYS A 1 86 ? -15.962 -21.558 -2.377 1.00 90.75 86 LYS A C 1
ATOM 663 O O . LYS A 1 86 ? -15.648 -21.628 -1.192 1.00 90.75 86 LYS A O 1
ATOM 668 N N . ILE A 1 87 ? -16.573 -20.488 -2.889 1.00 89.94 87 ILE A N 1
ATOM 669 C CA . ILE A 1 87 ? -16.953 -19.328 -2.082 1.00 89.94 87 ILE A CA 1
ATOM 670 C C . ILE A 1 87 ? -18.197 -19.681 -1.266 1.00 89.94 87 ILE A C 1
ATOM 672 O O . ILE A 1 87 ? -19.209 -20.114 -1.810 1.00 89.94 87 ILE A O 1
ATOM 676 N N . GLN A 1 88 ? -18.121 -19.464 0.043 1.00 90.50 88 GLN A N 1
ATOM 677 C CA . GLN A 1 88 ? -19.231 -19.639 0.973 1.00 90.50 88 GLN A CA 1
ATOM 678 C C . GLN A 1 88 ? -19.470 -18.328 1.717 1.00 90.50 88 GLN A C 1
ATOM 680 O O . GLN A 1 88 ? -18.533 -17.562 1.954 1.00 90.50 88 GLN A O 1
ATOM 685 N N . THR A 1 89 ? -20.726 -18.056 2.067 1.00 88.81 89 THR A N 1
ATOM 686 C CA . THR A 1 89 ? -21.067 -16.898 2.894 1.00 88.81 89 THR A CA 1
ATOM 687 C C . THR A 1 89 ? -20.380 -17.045 4.253 1.00 88.81 89 THR A C 1
ATOM 689 O O . THR A 1 89 ? -20.542 -18.092 4.884 1.00 88.81 89 THR A O 1
ATOM 692 N N . PRO A 1 90 ? -19.614 -16.037 4.709 1.00 90.38 90 PRO A N 1
ATOM 693 C CA . PRO A 1 90 ? -19.014 -16.066 6.033 1.00 90.38 90 PRO A CA 1
ATOM 694 C C . PRO A 1 90 ? -20.094 -16.224 7.098 1.00 90.38 90 PRO A C 1
ATOM 696 O O . PRO A 1 90 ? -21.172 -15.642 6.992 1.00 90.38 90 PRO A O 1
ATOM 699 N N . THR A 1 91 ? -19.797 -17.010 8.119 1.00 90.25 91 THR A N 1
ATOM 700 C CA . THR A 1 91 ? -20.685 -17.220 9.256 1.00 90.25 91 THR A CA 1
ATOM 701 C C . THR A 1 91 ? -20.573 -16.066 10.263 1.00 90.25 91 THR A C 1
ATOM 703 O O . THR A 1 91 ? -19.602 -15.302 10.254 1.00 90.25 91 THR A O 1
ATOM 706 N N . ASP A 1 92 ? -21.567 -15.942 11.146 1.00 82.50 92 ASP A N 1
ATOM 707 C CA . ASP A 1 92 ? -21.667 -14.884 12.169 1.00 82.50 92 ASP A CA 1
ATOM 708 C C . ASP A 1 92 ? -20.510 -14.878 13.191 1.00 82.50 92 ASP A C 1
ATOM 710 O O . ASP A 1 92 ? -20.348 -13.910 13.929 1.00 82.50 92 ASP A O 1
ATOM 714 N N . ASP A 1 93 ? -19.723 -15.950 13.272 1.00 85.50 93 ASP A N 1
ATOM 715 C CA . ASP A 1 93 ? -18.490 -16.049 14.060 1.00 85.50 93 ASP A CA 1
ATOM 716 C C . ASP A 1 93 ? -17.264 -15.482 13.325 1.00 85.50 93 ASP A C 1
ATOM 718 O O . ASP A 1 93 ? -16.350 -14.966 13.966 1.00 85.50 93 ASP A O 1
ATOM 722 N N . VAL A 1 94 ? -17.253 -15.525 11.988 1.00 88.81 94 VAL A N 1
ATOM 723 C CA . VAL A 1 94 ? -16.183 -14.949 11.155 1.00 88.81 94 VAL A CA 1
ATOM 724 C C . VAL A 1 94 ? -16.424 -13.460 10.918 1.00 88.81 94 VAL A C 1
ATOM 726 O O . VAL A 1 94 ? -15.491 -12.659 10.967 1.00 88.81 94 VAL A O 1
ATOM 729 N N . VAL A 1 95 ? -17.679 -13.076 10.674 1.00 91.00 95 VAL A N 1
ATOM 730 C CA . VAL A 1 95 ? -18.106 -11.682 10.516 1.00 91.00 95 VAL A CA 1
ATOM 731 C C . VAL A 1 95 ? -19.117 -11.372 11.610 1.00 91.00 95 VAL A C 1
ATOM 733 O O . VAL A 1 95 ? -20.324 -11.501 11.426 1.00 91.00 95 VAL A O 1
ATOM 736 N N . VAL A 1 96 ? -18.600 -10.979 12.773 1.00 91.31 96 VAL A N 1
ATOM 737 C CA . VAL A 1 96 ? -19.417 -10.713 13.960 1.00 91.31 96 VAL A CA 1
ATOM 738 C C . VAL A 1 96 ? -20.226 -9.422 13.774 1.00 91.31 96 VAL A C 1
ATOM 740 O O . VAL A 1 96 ? -19.630 -8.362 13.556 1.00 91.31 96 VAL A O 1
ATOM 743 N N . PRO A 1 97 ? -21.569 -9.469 13.885 1.00 92.06 97 PRO A N 1
ATOM 744 C CA . PRO A 1 97 ? -22.404 -8.273 13.899 1.00 92.06 97 PRO A CA 1
ATOM 745 C C . PRO A 1 97 ? -22.025 -7.332 15.044 1.00 92.06 97 PRO A C 1
ATOM 747 O O . PRO A 1 97 ? -21.826 -7.776 16.175 1.00 92.06 97 PRO A O 1
ATOM 750 N N . TYR A 1 98 ? -21.991 -6.027 14.769 1.00 90.06 98 TYR A N 1
ATOM 751 C CA . TYR A 1 98 ? -21.584 -5.013 15.747 1.00 90.06 98 TYR A CA 1
ATOM 752 C C . TYR A 1 98 ? -22.417 -5.059 17.038 1.00 90.06 98 TYR A C 1
ATOM 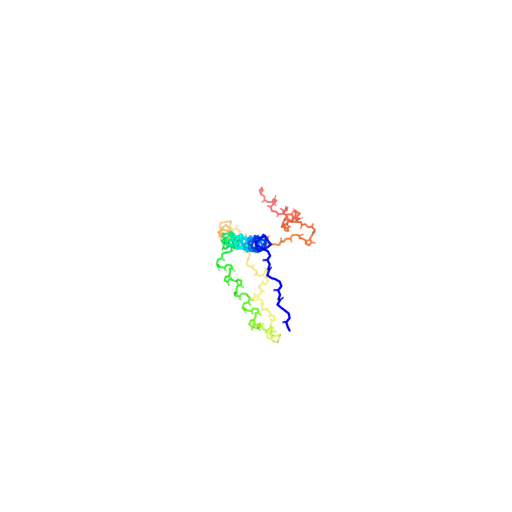754 O O . TYR A 1 98 ? -21.861 -4.978 18.128 1.00 90.06 98 TYR A O 1
ATOM 762 N N . ASP A 1 99 ? -23.727 -5.291 16.925 1.00 90.56 99 ASP A N 1
ATOM 763 C CA . ASP A 1 99 ? -24.650 -5.347 18.070 1.00 90.56 99 ASP A CA 1
ATOM 764 C C . ASP A 1 99 ? -24.357 -6.503 19.044 1.00 90.56 99 ASP A C 1
ATOM 766 O O . ASP A 1 99 ? -24.838 -6.498 20.175 1.00 90.56 99 ASP A O 1
ATOM 770 N N . LYS A 1 100 ? -23.582 -7.510 18.614 1.00 90.25 100 LYS A N 1
ATOM 771 C CA . LYS A 1 100 ? -23.159 -8.643 19.451 1.00 90.25 100 LYS A CA 1
ATOM 772 C C . LYS A 1 100 ? -21.820 -8.390 20.159 1.00 90.25 100 LYS A C 1
ATOM 774 O O . LYS A 1 100 ? -21.380 -9.248 20.925 1.00 90.25 100 LYS A O 1
ATOM 779 N N . LEU A 1 101 ? -21.150 -7.263 19.900 1.00 89.06 101 LEU A N 1
ATOM 780 C CA . LEU A 1 101 ? -19.899 -6.911 20.571 1.00 89.06 101 LEU A CA 1
ATOM 781 C C . LEU A 1 101 ? -20.164 -6.518 22.026 1.00 89.06 101 LEU A C 1
ATOM 783 O O . LEU A 1 101 ? -21.159 -5.867 22.343 1.00 89.06 101 LEU A O 1
ATOM 787 N N . ALA A 1 102 ? -19.253 -6.910 22.918 1.00 88.81 102 ALA A N 1
ATOM 788 C CA . ALA A 1 102 ? -19.348 -6.530 24.319 1.00 88.81 102 ALA A CA 1
ATOM 789 C C . ALA A 1 102 ? -19.275 -4.996 24.454 1.00 88.81 102 ALA A C 1
ATOM 791 O O . ALA A 1 102 ? -18.402 -4.378 23.831 1.00 88.81 102 ALA A O 1
ATOM 792 N N . PRO A 1 103 ? -20.158 -4.374 25.256 1.00 84.69 103 PRO A N 1
ATOM 793 C CA . PRO A 1 103 ? -20.077 -2.948 25.523 1.00 84.69 103 PRO A CA 1
ATOM 794 C C . PRO A 1 103 ? -18.764 -2.625 26.242 1.00 84.69 103 PRO A C 1
ATOM 796 O O . PRO A 1 103 ? -18.205 -3.450 26.969 1.00 84.69 103 PRO A O 1
ATOM 799 N N . LEU A 1 104 ? -18.269 -1.409 26.027 1.00 82.62 104 LEU A N 1
ATOM 800 C CA . LEU A 1 104 ? -17.098 -0.912 26.739 1.00 82.62 104 LEU A CA 1
ATOM 801 C C . LEU A 1 104 ? -17.395 -0.825 28.240 1.00 82.62 104 LEU A C 1
ATOM 803 O O . LEU A 1 104 ? -18.496 -0.457 28.648 1.00 82.62 104 LEU A O 1
ATOM 807 N N . SER A 1 105 ? -16.389 -1.154 29.047 1.00 82.44 105 SER A N 1
ATOM 808 C CA . SER A 1 105 ? -16.407 -0.917 30.489 1.00 82.44 105 SER A CA 1
ATOM 809 C C . SER A 1 105 ? -16.550 0.585 30.755 1.00 82.44 105 SER A C 1
ATOM 811 O O . SER A 1 105 ? -15.855 1.388 30.131 1.00 82.44 105 SER A O 1
ATOM 813 N N . GLU A 1 106 ? -17.429 0.970 31.684 1.00 84.31 106 GLU A N 1
ATOM 814 C CA . GLU A 1 106 ? -17.570 2.369 32.120 1.00 84.31 106 GLU A CA 1
ATOM 815 C C . GLU A 1 106 ? -16.344 2.853 32.913 1.00 84.31 106 GLU A C 1
ATOM 817 O O . GLU A 1 106 ? -16.226 4.045 33.195 1.00 84.31 106 GLU A O 1
ATOM 822 N N . ASP A 1 107 ? -15.411 1.953 33.258 1.00 90.12 107 ASP A N 1
ATOM 823 C CA . ASP A 1 107 ? -14.170 2.317 33.927 1.00 90.12 107 ASP A CA 1
ATOM 824 C C . ASP A 1 107 ? -13.222 3.069 32.965 1.00 90.12 107 ASP A C 1
ATOM 826 O O . ASP A 1 107 ? -12.690 2.491 31.999 1.00 90.12 107 ASP A O 1
ATOM 830 N N . PRO A 1 108 ? -12.936 4.358 33.230 1.00 86.19 108 PRO A N 1
ATOM 831 C CA . PRO A 1 108 ? -12.003 5.130 32.422 1.00 86.19 108 PRO A CA 1
ATOM 832 C C . PRO A 1 108 ? -10.577 4.556 32.444 1.00 86.19 108 PRO A C 1
ATOM 834 O O . PRO A 1 108 ? -9.830 4.754 31.482 1.00 86.19 108 PRO A O 1
ATOM 837 N N . ALA A 1 109 ? -10.179 3.825 33.494 1.00 89.06 109 ALA A N 1
ATOM 838 C CA . ALA A 1 109 ? -8.855 3.214 33.576 1.00 89.06 109 ALA A CA 1
ATOM 839 C C . ALA A 1 109 ? -8.684 2.060 32.572 1.00 89.06 109 ALA A C 1
ATOM 841 O O . ALA A 1 109 ? -7.634 1.950 31.926 1.00 89.06 109 ALA A O 1
ATOM 842 N N . GLU A 1 110 ? -9.715 1.232 32.387 1.00 88.56 110 GLU A N 1
ATOM 843 C CA . GLU A 1 110 ? -9.702 0.157 31.391 1.00 88.56 110 GLU A CA 1
ATOM 844 C C . GLU A 1 110 ? -9.738 0.703 29.963 1.00 88.56 110 GLU A C 1
ATOM 846 O O . GLU A 1 110 ? -8.955 0.267 29.113 1.00 88.56 110 GLU A O 1
ATOM 851 N N . THR A 1 111 ? -10.569 1.719 29.716 1.00 87.81 111 THR A N 1
ATOM 852 C CA . THR A 1 111 ? -10.641 2.393 28.412 1.00 87.81 111 THR A CA 1
ATOM 853 C C . THR A 1 111 ? -9.292 3.004 28.031 1.00 87.81 111 THR A C 1
ATOM 855 O O . THR A 1 111 ? -8.807 2.806 26.914 1.00 87.81 111 THR A O 1
ATOM 858 N N . LYS A 1 112 ? -8.621 3.675 28.976 1.00 91.12 112 LYS A N 1
ATOM 859 C CA . LYS A 1 112 ? -7.282 4.234 28.756 1.00 91.12 112 LYS A CA 1
ATOM 860 C C . LYS A 1 112 ? -6.267 3.155 28.362 1.00 91.12 112 LYS A C 1
ATOM 862 O O . LYS A 1 112 ? -5.543 3.324 27.387 1.00 91.12 112 LYS A O 1
ATOM 867 N N . LYS A 1 113 ? -6.257 2.013 29.055 1.00 92.12 113 LYS A N 1
ATOM 868 C CA . LYS A 1 113 ? -5.339 0.894 28.772 1.00 92.12 113 LYS A CA 1
ATOM 869 C C . LYS A 1 113 ? -5.528 0.295 27.371 1.00 92.12 113 LYS A C 1
ATOM 871 O O . LYS A 1 113 ? -4.571 -0.234 26.802 1.00 92.12 113 LYS A O 1
ATOM 876 N N . LEU A 1 114 ? -6.747 0.337 26.827 1.00 90.25 114 LEU A N 1
ATOM 877 C CA . LEU A 1 114 ? -7.032 -0.075 25.449 1.00 90.25 114 LEU A CA 1
ATOM 878 C C . LEU A 1 114 ? -6.531 0.964 24.439 1.00 90.25 114 LEU A C 1
ATOM 880 O O . LEU A 1 114 ? -5.878 0.596 23.463 1.00 90.25 114 LEU A O 1
ATOM 884 N N . LEU A 1 115 ? -6.781 2.251 24.699 1.00 91.31 115 LEU A N 1
ATOM 885 C CA . LEU A 1 115 ? -6.337 3.352 23.839 1.00 91.31 115 LEU A CA 1
ATOM 886 C C . LEU A 1 115 ? -4.813 3.495 23.796 1.00 91.31 115 LEU A C 1
ATOM 888 O O . LEU A 1 115 ? -4.269 3.771 22.733 1.00 91.31 115 LEU A O 1
ATOM 892 N N . ASP A 1 116 ? -4.115 3.211 24.897 1.00 93.75 116 ASP A N 1
ATOM 893 C CA . ASP A 1 116 ? -2.646 3.216 24.955 1.00 93.75 116 ASP A CA 1
ATOM 894 C C . ASP A 1 116 ? -2.009 2.196 23.985 1.00 93.75 116 ASP A C 1
ATOM 896 O O . ASP A 1 116 ? -0.832 2.304 23.642 1.00 93.75 116 ASP A O 1
ATOM 900 N N . LYS A 1 117 ? -2.777 1.199 23.523 1.00 95.31 117 LYS A N 1
ATOM 901 C CA . LYS A 1 117 ? -2.348 0.201 22.527 1.00 95.31 117 LYS A CA 1
ATOM 902 C C . LYS A 1 117 ? -2.848 0.501 21.112 1.00 95.31 117 LYS A C 1
ATOM 904 O O . LYS A 1 117 ? -2.469 -0.207 20.179 1.00 95.31 117 LYS A O 1
ATOM 909 N N . LEU A 1 118 ? -3.718 1.495 20.944 1.00 93.69 118 LEU A N 1
ATOM 910 C CA . LEU A 1 118 ? -4.343 1.819 19.669 1.00 93.69 118 LEU A CA 1
ATOM 911 C C . LEU A 1 118 ? -3.432 2.732 18.842 1.00 93.69 118 LEU A C 1
ATOM 913 O O . LEU A 1 118 ? -2.995 3.784 19.298 1.00 93.69 118 LEU A O 1
ATOM 917 N N . VAL A 1 119 ? -3.213 2.366 17.580 1.00 94.56 119 VAL A N 1
ATOM 918 C CA . VAL A 1 119 ? -2.553 3.226 16.591 1.00 94.56 119 VAL A CA 1
ATOM 919 C C . VAL A 1 119 ? -3.535 3.503 15.462 1.00 94.56 119 VAL A C 1
ATOM 921 O O . VAL A 1 119 ? -4.043 2.578 14.831 1.00 94.56 119 VAL A O 1
ATOM 924 N N . VAL A 1 120 ? -3.792 4.783 15.188 1.00 91.06 120 VAL A N 1
ATOM 925 C CA . VAL A 1 120 ? -4.678 5.204 14.096 1.00 91.06 120 VAL A CA 1
ATOM 926 C C . VAL A 1 120 ? -3.839 5.524 12.863 1.00 91.06 120 VAL A C 1
ATOM 928 O O . VAL A 1 120 ? -3.122 6.523 12.826 1.00 91.06 120 VAL A O 1
ATOM 931 N N . LEU A 1 121 ? -3.941 4.680 11.834 1.00 88.81 121 LEU A N 1
ATOM 932 C CA . LEU A 1 121 ? -3.270 4.883 10.551 1.00 88.81 121 LEU A CA 1
ATOM 933 C C . LEU A 1 121 ? -4.264 5.418 9.518 1.00 88.81 121 LEU A C 1
ATOM 935 O O . LEU A 1 121 ? -5.261 4.773 9.200 1.00 88.81 121 LEU A O 1
ATOM 939 N N . LYS A 1 122 ? -3.964 6.591 8.955 1.00 86.56 122 LYS A N 1
ATOM 940 C CA . LYS A 1 122 ? -4.738 7.191 7.863 1.00 86.56 122 LYS A CA 1
ATOM 941 C C . LYS A 1 122 ? -3.969 7.086 6.548 1.00 86.56 122 LYS A C 1
ATOM 943 O O . LYS A 1 122 ? -2.875 7.633 6.419 1.00 86.56 122 LYS A O 1
ATOM 948 N N . LEU A 1 123 ? -4.556 6.414 5.559 1.00 81.31 123 LEU A N 1
ATOM 949 C CA . LEU A 1 123 ? -3.982 6.297 4.217 1.00 81.31 123 LEU A CA 1
ATOM 950 C C . LEU A 1 123 ? -4.135 7.626 3.462 1.00 81.31 123 LEU A C 1
ATOM 952 O O . LEU A 1 123 ? -5.244 8.030 3.127 1.00 81.31 123 LEU A O 1
ATOM 956 N N . ASN A 1 124 ? -3.016 8.299 3.180 1.00 82.75 124 ASN A N 1
ATOM 957 C CA . ASN A 1 124 ? -2.992 9.624 2.537 1.00 82.75 124 ASN A CA 1
ATOM 958 C C . ASN A 1 124 ? -2.214 9.649 1.206 1.00 82.75 124 ASN A C 1
ATOM 960 O O . ASN A 1 124 ? -1.856 10.719 0.726 1.00 82.75 124 ASN A O 1
ATOM 964 N N . GLY A 1 125 ? -1.938 8.486 0.608 1.00 76.31 125 GLY A N 1
ATOM 965 C CA . GLY A 1 125 ? -1.164 8.387 -0.640 1.00 76.31 125 GLY A CA 1
ATOM 966 C C . GLY A 1 125 ? -1.926 8.790 -1.910 1.00 76.31 125 GLY A C 1
ATOM 967 O O . GLY A 1 125 ? -1.323 8.913 -2.971 1.00 76.31 125 GLY A O 1
ATOM 968 N N . GLY A 1 126 ? -3.245 8.989 -1.825 1.00 79.69 126 GLY A N 1
ATOM 969 C CA . GLY A 1 126 ? -4.079 9.367 -2.967 1.00 79.69 126 GLY A CA 1
ATOM 970 C C . GLY A 1 126 ? -4.008 10.862 -3.292 1.00 79.69 126 GLY A C 1
ATOM 971 O O . GLY A 1 126 ? -4.176 11.712 -2.413 1.00 79.69 126 GLY A O 1
ATOM 972 N N . LEU A 1 127 ? -3.828 11.190 -4.572 1.00 71.50 127 LEU A N 1
ATOM 973 C CA . LEU A 1 127 ? -3.939 12.561 -5.076 1.00 71.50 127 LEU A CA 1
ATOM 974 C C . LEU A 1 127 ? -5.403 12.913 -5.368 1.00 71.50 127 LEU A C 1
ATOM 976 O O . LEU A 1 127 ? -6.172 12.079 -5.837 1.00 71.50 127 LEU A O 1
ATOM 980 N N . GLY A 1 128 ? -5.793 14.161 -5.106 1.00 68.44 128 GLY A N 1
ATOM 981 C CA . GLY A 1 128 ? -7.149 14.671 -5.339 1.00 68.44 128 GLY A CA 1
ATOM 982 C C . GLY A 1 128 ? -7.449 15.016 -6.802 1.00 68.44 128 GLY A C 1
ATOM 983 O O . GLY A 1 128 ? -8.325 15.841 -7.054 1.00 68.44 128 GLY A O 1
ATOM 984 N N . THR A 1 129 ? -6.734 14.434 -7.768 1.00 72.81 129 THR A N 1
ATOM 985 C CA . THR A 1 129 ? -6.845 14.786 -9.196 1.00 72.81 129 THR A CA 1
ATOM 986 C C . THR A 1 129 ? -8.238 14.516 -9.757 1.00 72.81 129 THR A C 1
ATOM 988 O O . THR A 1 129 ? -8.726 15.304 -10.562 1.00 72.81 129 THR A O 1
ATOM 991 N N . THR A 1 130 ? -8.933 13.486 -9.263 1.00 72.50 130 THR A N 1
ATOM 992 C CA . THR A 1 130 ? -10.348 13.220 -9.586 1.00 72.50 130 THR A CA 1
ATOM 993 C C . THR A 1 130 ? -11.273 14.374 -9.185 1.00 72.50 130 THR A C 1
ATOM 995 O O . THR A 1 130 ? -12.309 14.572 -9.808 1.00 72.50 130 THR A O 1
ATOM 998 N N . MET A 1 131 ? -10.895 15.169 -8.178 1.00 67.44 131 MET A N 1
ATOM 999 C CA . MET A 1 131 ? -11.630 16.363 -7.743 1.00 67.44 131 MET A CA 1
ATOM 1000 C C . MET A 1 131 ? -11.066 17.666 -8.342 1.00 67.44 131 MET A C 1
ATOM 1002 O O . MET A 1 131 ? -11.357 18.746 -7.839 1.00 67.44 131 MET A O 1
ATOM 1006 N N . GLY A 1 132 ? -10.239 17.592 -9.393 1.00 68.25 132 GLY A N 1
ATOM 1007 C CA . GLY A 1 132 ? -9.655 18.772 -10.047 1.00 68.25 132 GLY A CA 1
ATOM 1008 C C . GLY A 1 132 ? -8.540 19.453 -9.247 1.00 68.25 132 GLY A C 1
ATOM 1009 O O . GLY A 1 132 ? -8.155 20.578 -9.556 1.00 68.25 132 GLY A O 1
ATOM 1010 N N . CYS A 1 133 ? -8.009 18.781 -8.225 1.00 66.44 133 CYS A N 1
ATOM 1011 C CA . CYS A 1 133 ? -6.972 19.321 -7.361 1.00 66.44 133 CYS A CA 1
ATOM 1012 C C . CYS A 1 133 ? -5.570 18.828 -7.714 1.00 66.44 133 CYS A C 1
ATOM 1014 O O . CYS A 1 133 ? -5.352 17.645 -7.964 1.00 66.44 133 CYS A O 1
ATOM 1016 N N . THR A 1 134 ? -4.589 19.720 -7.603 1.00 70.56 134 THR A N 1
ATOM 1017 C CA . THR A 1 134 ? -3.160 19.455 -7.844 1.00 70.56 134 THR A CA 1
ATOM 1018 C C . THR A 1 134 ? -2.381 19.015 -6.591 1.00 70.56 134 THR A C 1
ATOM 1020 O O . THR A 1 134 ? -1.155 19.072 -6.581 1.00 70.56 134 THR A O 1
ATOM 1023 N N . GLY A 1 135 ? -3.061 18.555 -5.530 1.00 63.88 135 GLY A N 1
ATOM 1024 C CA . GLY A 1 135 ? -2.442 18.140 -4.260 1.00 63.88 135 GLY A CA 1
ATOM 1025 C C . GLY A 1 135 ? -3.060 16.875 -3.643 1.00 63.88 135 GLY A C 1
ATOM 1026 O O . GLY A 1 135 ? -4.016 16.322 -4.200 1.00 63.88 135 GLY A O 1
ATOM 1027 N N . PRO A 1 136 ? -2.532 16.389 -2.499 1.00 59.69 136 PRO A N 1
ATOM 1028 C CA . PRO A 1 136 ? -3.080 15.222 -1.808 1.00 59.69 136 PRO A CA 1
ATOM 1029 C C . PRO A 1 136 ? -4.565 15.408 -1.495 1.00 59.69 136 PRO A C 1
ATOM 1031 O O . PRO A 1 136 ? -5.000 16.500 -1.124 1.00 59.69 136 PRO A O 1
ATOM 1034 N N . ASN A 1 137 ? -5.345 14.335 -1.638 1.00 57.75 137 ASN A N 1
ATOM 1035 C CA . ASN A 1 137 ? -6.808 14.371 -1.532 1.00 57.75 137 ASN A CA 1
ATOM 1036 C C . ASN A 1 137 ? -7.290 14.985 -0.196 1.00 57.75 137 ASN A C 1
ATOM 1038 O O . ASN A 1 137 ? -8.277 15.718 -0.136 1.00 57.75 137 ASN A O 1
ATOM 1042 N N . THR A 1 138 ? -6.518 14.779 0.873 1.00 58.62 138 THR A N 1
ATOM 1043 C CA . THR A 1 138 ? -6.763 15.353 2.201 1.00 58.62 138 THR A CA 1
ATOM 1044 C C . THR A 1 138 ? -6.841 16.878 2.234 1.00 58.62 138 THR A C 1
ATOM 1046 O O . THR A 1 138 ? -7.562 17.411 3.072 1.00 58.62 138 THR A O 1
ATOM 1049 N N . TYR A 1 139 ? -6.140 17.591 1.347 1.00 55.88 139 TYR A N 1
ATOM 1050 C CA . TYR A 1 139 ? -6.157 19.058 1.321 1.00 55.88 139 TYR A CA 1
ATOM 1051 C C . TYR A 1 139 ? -7.391 19.629 0.626 1.00 55.88 139 TYR A C 1
ATOM 1053 O O . TYR A 1 139 ? -7.809 20.738 0.955 1.00 55.88 139 TYR A O 1
ATOM 1061 N N . CYS A 1 140 ? -7.984 18.881 -0.306 1.00 52.00 140 CYS A N 1
ATOM 1062 C CA . CYS A 1 140 ? -9.169 19.330 -1.032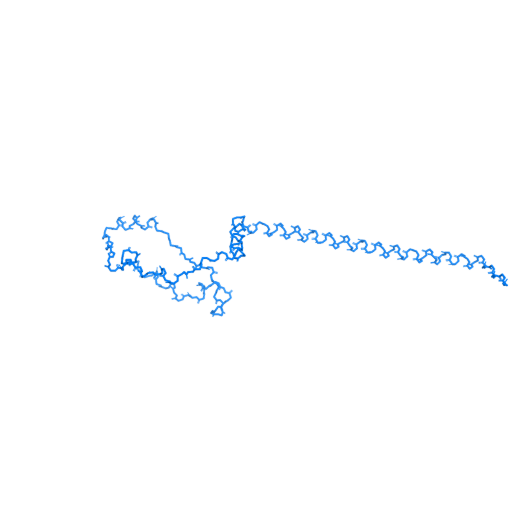 1.00 52.00 140 CYS A CA 1
ATOM 1063 C C . CYS A 1 140 ? -10.483 19.015 -0.324 1.00 52.00 140 CYS A C 1
ATOM 1065 O O . CYS A 1 140 ? -11.473 19.701 -0.555 1.00 52.00 140 CYS A O 1
ATOM 1067 N N . SER A 1 141 ? -10.484 18.068 0.615 1.00 50.41 141 SER A N 1
ATOM 1068 C CA . SER A 1 141 ? -11.634 17.803 1.481 1.00 50.41 141 SER A CA 1
ATOM 1069 C C . SER A 1 141 ? -11.420 18.383 2.884 1.00 50.41 141 SER A C 1
ATOM 1071 O O . SER A 1 141 ? -11.264 17.663 3.868 1.00 50.41 141 SER A O 1
ATOM 1073 N N . LYS A 1 142 ? -11.404 19.720 3.002 1.00 51.78 142 LYS A N 1
ATOM 1074 C CA . LYS A 1 142 ? -11.366 20.397 4.317 1.00 51.78 142 LYS A CA 1
ATOM 1075 C C . LYS A 1 142 ? -12.667 20.247 5.120 1.00 51.78 142 LYS A C 1
ATOM 1077 O O . LYS A 1 142 ? -12.651 20.459 6.328 1.00 51.78 142 LYS A O 1
ATOM 1082 N N . TYR A 1 143 ? -13.767 19.825 4.496 1.00 49.75 143 TYR A N 1
ATOM 1083 C CA . TYR A 1 143 ? -15.062 19.681 5.171 1.00 49.75 143 TYR A CA 1
ATOM 1084 C C . TYR A 1 143 ? -15.231 18.380 5.975 1.00 49.75 143 TYR A C 1
ATOM 1086 O O . TYR A 1 143 ? -16.184 18.278 6.738 1.00 49.75 143 TYR A O 1
ATOM 1094 N N . LEU A 1 144 ? -14.306 17.413 5.884 1.00 44.97 144 LEU A N 1
ATOM 1095 C CA . LEU A 1 144 ? -14.401 16.161 6.656 1.00 44.97 144 LEU A CA 1
ATOM 1096 C C . LEU A 1 144 ? -13.603 16.183 7.978 1.00 44.97 144 LEU A C 1
ATOM 1098 O O . LEU A 1 144 ? -13.718 15.271 8.787 1.00 44.97 144 LEU A O 1
ATOM 1102 N N . SER A 1 145 ? -12.808 17.228 8.234 1.00 39.38 145 SER A N 1
ATOM 1103 C CA . SER A 1 145 ? -11.999 17.358 9.462 1.00 39.38 145 SER A CA 1
ATOM 1104 C C . SER A 1 145 ? -12.716 18.076 10.618 1.00 39.38 145 SER A C 1
ATOM 1106 O O . SER A 1 145 ? -12.108 18.284 11.666 1.00 39.38 145 SER A O 1
ATOM 1108 N N . VAL A 1 146 ? -13.977 18.489 10.450 1.00 38.94 146 VAL A N 1
ATOM 1109 C CA . VAL A 1 146 ? -14.692 19.321 11.442 1.00 38.94 146 VAL A CA 1
ATOM 1110 C C . VAL A 1 146 ? -15.301 18.502 12.597 1.00 38.94 146 VAL A C 1
ATOM 1112 O O . VAL A 1 146 ? -15.707 19.080 13.596 1.00 38.94 146 VAL A O 1
ATOM 1115 N N . LEU A 1 147 ? -15.287 17.164 12.557 1.00 39.53 147 LEU A N 1
ATOM 1116 C CA . LEU A 1 147 ? -15.941 16.334 13.585 1.00 39.53 147 LEU A CA 1
ATOM 1117 C C . LEU A 1 147 ? -14.981 15.600 14.545 1.00 39.53 147 LEU A C 1
ATOM 1119 O O . LEU A 1 147 ? -15.259 14.482 14.958 1.00 39.53 147 LEU A O 1
ATOM 1123 N N . LEU A 1 148 ? -13.842 16.206 14.899 1.00 37.22 148 LEU A N 1
ATOM 1124 C CA . LEU A 1 148 ? -12.974 15.732 15.999 1.00 37.22 148 LEU A CA 1
ATOM 1125 C C . LEU A 1 148 ? -12.556 16.859 16.968 1.00 37.22 148 LEU A C 1
ATOM 1127 O O . LEU A 1 148 ? -11.596 16.720 17.720 1.00 37.22 148 LEU A O 1
ATOM 1131 N N . HIS A 1 149 ? -13.267 17.991 16.958 1.00 38.78 149 HIS A N 1
ATOM 1132 C CA . HIS A 1 149 ? -13.029 19.125 17.867 1.00 38.78 149 HIS A CA 1
ATOM 1133 C C . HIS A 1 149 ? -14.305 19.614 18.571 1.00 38.78 149 HIS A C 1
ATOM 1135 O O . HIS A 1 149 ? -14.424 20.788 18.902 1.00 38.78 149 HIS A O 1
ATOM 1141 N N . VAL A 1 150 ? -15.269 18.719 18.812 1.00 37.44 150 VAL A N 1
ATOM 1142 C CA . VAL A 1 150 ? -16.430 19.007 19.669 1.00 37.44 150 VAL A CA 1
ATOM 1143 C C . VAL A 1 150 ? -16.725 17.787 20.539 1.00 37.44 150 VAL A C 1
ATOM 1145 O O . VAL A 1 150 ? -17.629 17.029 20.237 1.00 37.44 150 VAL A O 1
ATOM 1148 N N . THR A 1 151 ? -15.901 17.571 21.562 1.00 35.47 151 THR A N 1
ATOM 1149 C CA . THR A 1 151 ? -16.273 17.036 22.890 1.00 35.47 151 THR A CA 1
ATOM 1150 C C . THR A 1 151 ? -15.010 17.116 23.743 1.00 35.47 151 THR A C 1
ATOM 1152 O O . THR A 1 151 ? -14.167 16.220 23.732 1.00 35.47 151 THR A O 1
ATOM 1155 N N . GLY A 1 152 ? -14.847 18.263 24.387 1.00 37.19 152 GLY A N 1
ATOM 1156 C CA . GLY A 1 152 ? -13.747 18.601 25.277 1.00 37.19 152 GLY A CA 1
ATOM 1157 C C . GLY A 1 152 ? -14.175 19.773 26.150 1.00 37.19 152 GLY A C 1
ATOM 1158 O O . GLY A 1 152 ? -13.514 20.805 26.149 1.00 37.19 152 GLY A O 1
ATOM 1159 N N . GLU A 1 153 ? -15.329 19.614 26.797 1.00 34.19 153 GLU A N 1
ATOM 1160 C CA . GLU A 1 153 ? -15.646 20.205 28.100 1.00 34.19 153 GLU A CA 1
ATOM 1161 C C . GLU A 1 153 ? -15.852 19.049 29.079 1.00 34.19 153 GLU A C 1
ATOM 1163 O O . GLU A 1 153 ? -16.457 18.036 28.648 1.00 34.19 153 GLU A O 1
#

Secondary structure (DSSP, 8-state):
-PPPPPPPHHHHHHHHHHHHHHHHHHHHHHHHHHHHHHHHHHHHHHHHHHHHHHHTTTS-HHHHHHHHHHHHHHHH-------GGG--PPPTTTS--GGGSPPPPS-HHHHHHHHTT---------BGGGGT-SSBHHHH-GGGSGGGSS---

Foldseek 3Di:
DDDDDDDDPVVVVVVVVVVVVVVVVVVVVVVVVVVVVVVVVVVVVVVVVVCCVPPVVVADVVNVVVVVVVVCCVVVPPDPDDDPVPDDDDDCVRVPDPVPDDDDDPDPVVVVVVVVPDDDDDDFPDCCVVVVDPGTVVVVCPVVPPPPPPDDD

Radius of gyration: 39.45 Å; chains: 1; bounding box: 84×48×110 Å

Sequence (153 aa):
MSPVPALSPADAEKLANLKSAVSSLTQIRQFCKIYLLCMIASFLIYLRFSISGSMAHLVCDNEKSGFLNLVTRYLSGEAQHVEWSKIQTPTDDVVVPYDKLAPLSEDPAETKKLLDKLVVLKLNGGLGTTMGCTGPNTYCSKYLSVLLHVTGE

Organism: Solanum verrucosum (NCBI:txid315347)

pLDDT: mean 77.47, std 15.84, range [34.19, 95.31]

InterPro domains:
  IPR002618 UDPGP family [PF01704] (66-137)
  IPR016267 UTP--glucose-1-phosphate uridylyltransferase [PTHR43511] (54-138)
  IPR029044 Nucleotide-diphospho-sugar transferases [G3DSA:3.90.550.10] (50-145)
  IPR029044 Nucleotide-diphospho-sugar transferases [SSF53448] (61-136)